Protein AF-A0A6P0N9E8-F1 (afdb_monomer_lite)

Radius of gyration: 21.77 Å; chains: 1; bounding box: 60×41×42 Å

Foldseek 3Di:
DDDDDPPPPPPPPDDPPCPVVVVVVVQVVCVVVVVDDDQDWDWDWDDDPNDIDIDIHRPVVVVVVVVD

Sequence (68 aa):
MTEEQPITKGTLVLEPGTLWPKLKAQTE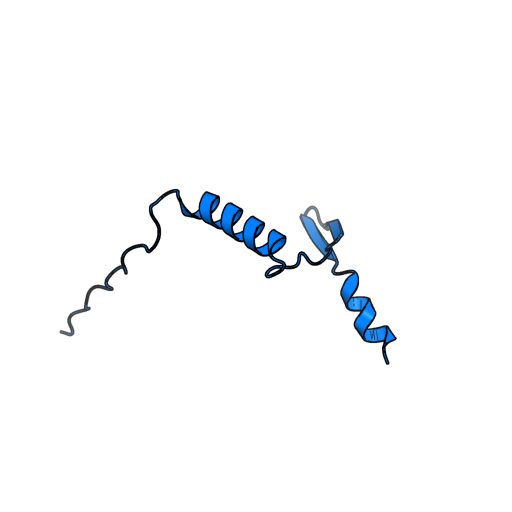HAIECKALHSIPTEYEFVEQDGIRFLVRILSNLVRKDKAK

Secondary structure (DSSP, 8-state):
------------SS-TT-HHHHHHHHHHHHHHTTSS-----EEEEEEETTEEEEEEE-GGGGGGTTT-

pLDDT: mean 80.98, std 18.03, range [37.84, 97.94]

Structure (mmCIF, N/CA/C/O backbone):
data_AF-A0A6P0N9E8-F1
#
_entry.id   AF-A0A6P0N9E8-F1
#
loop_
_atom_site.group_PDB
_atom_site.id
_atom_site.type_symbol
_atom_site.label_atom_id
_atom_site.label_alt_id
_atom_site.label_comp_id
_atom_site.label_asym_id
_atom_site.label_entity_id
_atom_site.label_seq_id
_atom_site.pdbx_PDB_ins_code
_atom_site.Cartn_x
_atom_site.Cartn_y
_atom_site.Cartn_z
_atom_site.occupancy
_atom_site.B_iso_or_equiv
_atom_site.auth_seq_id
_atom_site.auth_comp_id
_atom_site.auth_asym_id
_atom_site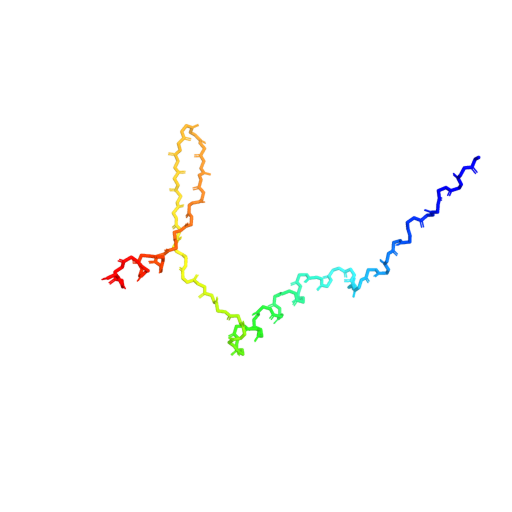.auth_atom_id
_atom_site.pdbx_PDB_model_num
ATOM 1 N N . MET A 1 1 ? -46.605 -2.297 -19.367 1.00 37.84 1 MET A N 1
ATOM 2 C CA . MET A 1 1 ? -45.797 -1.132 -18.953 1.00 37.84 1 MET A CA 1
ATOM 3 C C . MET A 1 1 ? -45.247 -1.476 -17.590 1.00 37.84 1 MET A C 1
ATOM 5 O O . MET A 1 1 ? -45.976 -1.405 -16.614 1.00 37.84 1 MET A O 1
ATOM 9 N N . THR A 1 2 ? -44.045 -2.038 -17.564 1.00 40.50 2 THR A N 1
ATOM 10 C CA . THR A 1 2 ? -43.401 -2.506 -16.336 1.00 40.50 2 THR A CA 1
ATOM 11 C C . THR A 1 2 ? -42.742 -1.292 -15.702 1.00 40.50 2 THR A C 1
ATOM 13 O O . THR A 1 2 ? -41.873 -0.685 -16.319 1.00 40.50 2 THR A O 1
ATOM 16 N N . GLU A 1 3 ? -43.225 -0.883 -14.534 1.00 51.88 3 GLU A N 1
ATOM 17 C CA . GLU A 1 3 ? -42.642 0.220 -13.776 1.00 51.88 3 GLU A CA 1
ATOM 18 C C . GLU A 1 3 ? -41.214 -0.158 -13.358 1.00 51.88 3 GLU A C 1
ATOM 20 O O . GLU A 1 3 ? -41.003 -1.140 -12.642 1.00 51.88 3 GLU A O 1
ATOM 25 N N . GLU A 1 4 ? -40.225 0.604 -13.826 1.00 55.59 4 GLU A N 1
ATOM 26 C CA . GLU A 1 4 ? -38.867 0.559 -13.289 1.00 55.59 4 GLU A CA 1
ATOM 27 C C . GLU A 1 4 ? -38.914 1.058 -11.841 1.00 55.59 4 GLU A C 1
ATOM 29 O O . GLU A 1 4 ? -39.059 2.249 -11.568 1.00 55.59 4 GLU A O 1
ATOM 34 N N . GLN A 1 5 ? -38.830 0.121 -10.898 1.00 57.88 5 GLN A N 1
ATOM 35 C CA . GLN A 1 5 ? -38.647 0.426 -9.484 1.00 57.88 5 GLN A CA 1
ATOM 36 C C . GLN A 1 5 ? -37.357 1.256 -9.333 1.00 57.88 5 GLN A C 1
ATOM 38 O O . GLN A 1 5 ? -36.303 0.815 -9.805 1.00 57.88 5 GLN A O 1
ATOM 43 N N . PRO A 1 6 ? -37.393 2.441 -8.696 1.00 54.56 6 PRO A N 1
ATOM 44 C CA . PRO A 1 6 ? -36.195 3.245 -8.521 1.00 54.56 6 PRO A CA 1
ATOM 45 C C . PRO A 1 6 ? -35.204 2.453 -7.672 1.00 54.56 6 PRO A C 1
ATOM 47 O O . PRO A 1 6 ? -35.534 2.022 -6.568 1.00 54.56 6 PRO A O 1
ATOM 50 N N . ILE A 1 7 ? -33.987 2.264 -8.190 1.00 59.84 7 ILE A N 1
ATOM 51 C CA . ILE A 1 7 ? -32.863 1.709 -7.435 1.00 59.84 7 ILE A CA 1
ATOM 52 C C . ILE A 1 7 ? -32.731 2.566 -6.177 1.00 59.84 7 ILE A C 1
ATOM 54 O O . ILE A 1 7 ? -32.273 3.709 -6.237 1.00 59.84 7 ILE A O 1
ATOM 58 N N . THR A 1 8 ? -33.183 2.044 -5.038 1.00 59.44 8 THR A N 1
ATOM 59 C CA . THR A 1 8 ? -32.992 2.683 -3.744 1.00 59.44 8 THR A CA 1
ATOM 60 C C . THR A 1 8 ? -31.491 2.805 -3.554 1.00 59.44 8 THR A C 1
ATOM 62 O O . THR A 1 8 ? -30.819 1.809 -3.282 1.00 59.44 8 THR A O 1
ATOM 65 N N . LYS A 1 9 ? -30.956 4.015 -3.762 1.00 60.41 9 LYS A N 1
ATOM 66 C CA . LYS A 1 9 ? -29.613 4.404 -3.334 1.00 60.41 9 LYS A CA 1
ATOM 67 C C . LYS A 1 9 ? -29.540 4.044 -1.859 1.00 60.41 9 LYS A C 1
ATOM 69 O O . LYS A 1 9 ? -30.080 4.771 -1.030 1.00 60.41 9 LYS A O 1
ATOM 74 N N . GLY A 1 10 ? -28.950 2.889 -1.557 1.00 63.09 10 GLY A N 1
ATOM 75 C CA . GLY A 1 10 ? -28.698 2.482 -0.188 1.00 63.09 10 GLY A CA 1
ATOM 76 C C . GLY A 1 10 ? -28.013 3.650 0.499 1.00 63.09 10 GLY A C 1
ATOM 77 O O . GLY A 1 10 ? -27.066 4.211 -0.060 1.00 63.09 10 GLY A O 1
ATOM 78 N N . THR A 1 11 ? -28.564 4.073 1.635 1.00 67.75 11 THR A N 1
ATOM 79 C CA . THR A 1 11 ? -28.007 5.129 2.477 1.00 67.75 11 THR A CA 1
ATOM 80 C C . THR A 1 11 ? -26.495 4.966 2.505 1.00 67.75 11 THR A C 1
ATOM 82 O O . THR A 1 11 ? -26.003 3.901 2.879 1.00 67.75 11 THR A O 1
ATOM 85 N N . LEU A 1 12 ? -25.762 5.974 2.022 1.00 65.75 12 LEU A N 1
ATOM 86 C CA . LEU A 1 12 ? -24.303 5.962 2.053 1.00 65.75 12 LEU A CA 1
ATOM 87 C C . LEU A 1 12 ? -23.887 5.662 3.496 1.00 65.75 12 LEU A C 1
ATOM 89 O O . LEU A 1 12 ? -24.147 6.452 4.395 1.00 65.75 12 LEU A O 1
ATOM 93 N N . VAL A 1 13 ? -23.278 4.494 3.712 1.00 75.94 13 VAL A N 1
ATOM 94 C CA . VAL A 1 13 ? -22.926 3.959 5.044 1.00 75.94 13 VAL A CA 1
ATOM 95 C C . VAL A 1 13 ? -21.895 4.849 5.762 1.00 75.94 13 VAL A C 1
ATOM 97 O O . VAL A 1 13 ? -21.621 4.681 6.948 1.00 75.94 13 VAL A O 1
ATOM 100 N N . LEU A 1 14 ? -21.309 5.816 5.052 1.00 83.75 14 LEU A N 1
ATOM 101 C CA . LEU A 1 14 ? -20.288 6.722 5.552 1.00 83.75 14 LEU A CA 1
ATOM 102 C C . LEU A 1 14 ? -20.668 8.172 5.260 1.00 83.75 14 LEU A C 1
ATOM 104 O O . LEU A 1 14 ? -20.986 8.522 4.125 1.00 83.75 14 LEU A O 1
ATOM 108 N N . GLU A 1 15 ? -20.520 9.015 6.279 1.00 90.31 15 GLU A N 1
ATOM 109 C CA . GLU A 1 15 ? -20.614 10.466 6.143 1.00 90.31 15 GLU A CA 1
ATOM 110 C C . GLU A 1 15 ? -19.642 10.982 5.061 1.00 90.31 15 GLU A C 1
ATOM 112 O O . GLU A 1 15 ? -18.470 10.563 5.039 1.00 90.31 15 GLU A O 1
ATOM 117 N N . PRO A 1 16 ? -20.076 11.894 4.170 1.00 90.69 16 PRO A N 1
ATOM 118 C CA . PRO A 1 16 ? -19.210 12.504 3.167 1.00 90.69 16 PRO A CA 1
ATOM 119 C C . PRO A 1 16 ? -17.926 13.081 3.775 1.00 90.69 16 PRO A C 1
ATOM 121 O O . PRO A 1 16 ? -17.913 13.615 4.879 1.00 90.69 16 PRO A O 1
ATOM 124 N N . GLY A 1 17 ? -16.810 12.939 3.059 1.00 92.12 17 GLY A N 1
ATOM 125 C CA . GLY A 1 17 ? -15.495 13.392 3.530 1.00 92.12 17 GLY A CA 1
ATOM 126 C C . GLY A 1 17 ? -14.842 12.504 4.598 1.00 92.12 17 GLY A C 1
ATOM 127 O O . GLY A 1 17 ? -13.662 12.690 4.888 1.00 92.12 17 GLY A O 1
ATOM 128 N N . THR A 1 18 ? -15.539 11.496 5.142 1.00 94.00 18 THR A N 1
ATOM 129 C CA . THR A 1 18 ? -14.973 10.656 6.218 1.00 94.00 18 THR A CA 1
ATOM 130 C C . THR A 1 18 ? -14.260 9.394 5.740 1.00 94.00 18 THR A C 1
ATOM 132 O O . THR A 1 18 ? -13.548 8.770 6.524 1.00 94.00 18 THR A O 1
ATOM 135 N N . LEU A 1 19 ? -14.388 9.023 4.463 1.00 93.69 19 LEU A N 1
ATOM 136 C CA . LEU A 1 19 ? -13.804 7.787 3.932 1.00 93.69 19 LEU A CA 1
ATOM 137 C C . LEU A 1 19 ? -12.279 7.736 4.109 1.00 93.69 19 LEU A C 1
ATOM 139 O O . LEU A 1 19 ? -11.758 6.796 4.702 1.00 93.69 19 LEU A O 1
ATOM 143 N N . TRP A 1 20 ? -11.560 8.752 3.625 1.00 95.50 20 TRP A N 1
ATOM 144 C CA . TRP A 1 20 ? -10.096 8.788 3.682 1.00 95.50 20 TRP A CA 1
ATOM 145 C C . TRP A 1 20 ? -9.521 8.766 5.108 1.00 95.50 20 TRP A C 1
ATOM 147 O O . TRP A 1 20 ? -8.648 7.936 5.375 1.00 95.50 20 TRP A O 1
ATOM 157 N N . PRO A 1 21 ? -9.977 9.615 6.055 1.00 96.56 21 PRO A N 1
ATOM 158 C CA . PRO A 1 21 ? -9.469 9.553 7.422 1.00 96.56 21 PRO A CA 1
ATOM 159 C C . PRO A 1 21 ? -9.794 8.218 8.106 1.00 96.56 21 PRO A C 1
ATOM 161 O O . PRO A 1 21 ? -8.913 7.664 8.763 1.00 96.56 21 PRO A O 1
ATOM 164 N N . LYS A 1 22 ? -10.997 7.656 7.897 1.00 96.12 22 LYS A N 1
ATOM 165 C CA . LYS A 1 22 ? -11.363 6.340 8.448 1.00 96.12 22 LYS A CA 1
ATOM 166 C C . LYS A 1 22 ? -10.496 5.217 7.884 1.00 96.12 22 LYS A C 1
ATOM 168 O O . LYS A 1 22 ? -10.052 4.364 8.644 1.00 96.12 22 LYS A O 1
ATOM 173 N N . LEU A 1 23 ? -10.214 5.232 6.581 1.00 96.19 23 LEU A N 1
ATOM 174 C CA . LEU A 1 23 ? -9.376 4.217 5.945 1.00 96.19 23 LEU A CA 1
ATOM 175 C C . LEU A 1 23 ? -7.952 4.228 6.513 1.00 96.19 23 LEU A C 1
ATOM 177 O O . LEU A 1 23 ? -7.420 3.166 6.830 1.00 96.19 23 LEU A O 1
ATOM 181 N N . LYS A 1 24 ? -7.355 5.413 6.693 1.00 97.75 24 LYS A N 1
ATOM 182 C CA . LYS A 1 24 ? -6.024 5.545 7.305 1.00 97.75 24 LYS A CA 1
ATOM 183 C C . LYS A 1 24 ? -6.003 5.008 8.736 1.00 97.75 24 LYS A C 1
ATOM 185 O O . LYS A 1 24 ? -5.192 4.136 9.025 1.00 97.75 24 LYS A O 1
ATOM 190 N N . ALA A 1 25 ? -6.929 5.467 9.581 1.00 97.69 25 ALA A N 1
ATOM 191 C CA . ALA A 1 25 ? -7.009 5.045 10.981 1.00 97.69 25 ALA A CA 1
ATOM 192 C C . ALA A 1 25 ? -7.227 3.529 11.115 1.00 97.69 25 ALA A C 1
ATOM 194 O O . ALA A 1 25 ? -6.556 2.866 11.901 1.00 97.69 25 ALA A O 1
ATOM 195 N N . GLN A 1 26 ? -8.121 2.956 10.303 1.00 97.38 26 GLN A N 1
ATOM 196 C CA . GLN A 1 26 ? -8.378 1.518 10.323 1.00 97.38 26 GLN A CA 1
ATOM 197 C C . GLN A 1 26 ? -7.174 0.705 9.828 1.00 97.38 26 GLN A C 1
ATOM 199 O O . GLN A 1 26 ? -6.910 -0.374 10.354 1.00 97.38 26 GLN A O 1
ATOM 204 N N . THR A 1 27 ? -6.451 1.208 8.824 1.00 96.75 27 THR A N 1
ATOM 205 C CA . THR A 1 27 ? -5.243 0.553 8.299 1.00 96.75 27 THR A CA 1
ATOM 206 C C . THR A 1 27 ? -4.135 0.542 9.347 1.00 96.75 27 THR A C 1
ATOM 208 O O . THR A 1 27 ? -3.531 -0.502 9.574 1.00 96.75 27 THR A O 1
ATOM 211 N N . GLU A 1 28 ? -3.897 1.675 10.009 1.00 97.44 28 GLU A N 1
ATOM 212 C CA . GLU A 1 28 ? -2.909 1.799 11.083 1.00 97.44 28 GLU A CA 1
ATOM 213 C C . GLU A 1 28 ? -3.235 0.854 12.241 1.00 97.44 28 GLU A C 1
ATOM 215 O O . GLU A 1 28 ? -2.409 0.015 12.596 1.00 97.44 28 GLU A O 1
ATOM 220 N N . HIS A 1 29 ? -4.482 0.872 12.717 1.00 97.94 29 HIS A N 1
ATOM 221 C CA . HIS A 1 29 ? -4.930 -0.032 13.771 1.00 97.94 29 HIS A CA 1
ATOM 222 C C . HIS A 1 29 ? -4.750 -1.513 13.398 1.00 97.94 29 HIS A C 1
ATOM 224 O O . HIS A 1 29 ? -4.298 -2.314 14.215 1.00 97.94 29 HIS A O 1
ATOM 230 N N . ALA A 1 30 ? -5.072 -1.891 12.155 1.00 97.56 30 ALA A N 1
ATOM 231 C CA . ALA A 1 30 ? -4.900 -3.261 11.683 1.00 97.56 30 ALA A CA 1
ATOM 232 C C . ALA A 1 30 ? -3.421 -3.686 11.635 1.00 97.56 30 ALA A C 1
ATOM 234 O O . ALA A 1 30 ? -3.112 -4.849 11.903 1.00 97.56 30 ALA A O 1
ATOM 235 N N . ILE A 1 31 ? -2.510 -2.763 11.312 1.00 95.62 31 ILE A N 1
ATOM 236 C CA . ILE A 1 31 ? -1.060 -3.004 11.343 1.00 95.62 31 ILE A CA 1
ATOM 2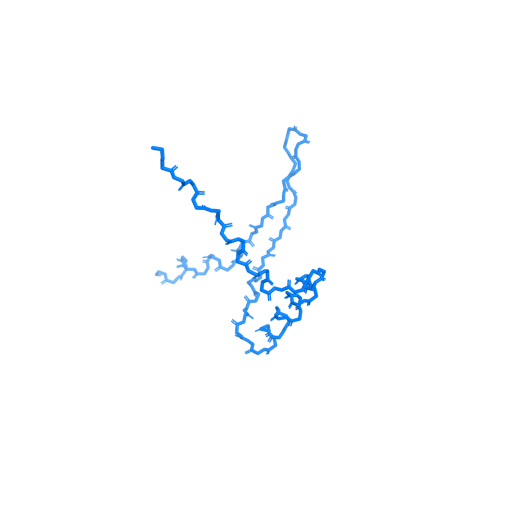37 C C . ILE A 1 31 ? -0.579 -3.167 12.789 1.00 95.62 31 ILE A C 1
ATOM 239 O O . ILE A 1 31 ? 0.128 -4.131 13.090 1.00 95.62 31 ILE A O 1
ATOM 243 N N . GLU A 1 32 ? -0.992 -2.275 13.692 1.00 96.44 32 GLU A N 1
ATOM 244 C CA . GLU A 1 32 ? -0.636 -2.315 15.118 1.00 96.44 32 GLU A CA 1
ATOM 245 C C . GLU A 1 32 ? -1.074 -3.624 15.782 1.00 96.44 32 GLU A C 1
ATOM 247 O O . GLU A 1 32 ? -0.292 -4.269 16.487 1.00 96.44 32 GLU A O 1
ATOM 252 N N . CYS A 1 33 ? -2.311 -4.057 15.516 1.00 97.12 33 CYS A N 1
ATOM 253 C CA . CYS A 1 33 ? -2.851 -5.298 16.063 1.00 97.12 33 CYS A CA 1
ATOM 254 C C . CYS A 1 33 ? -2.423 -6.549 15.281 1.00 97.12 33 CYS A C 1
ATOM 256 O O . CYS A 1 33 ? -2.837 -7.656 15.627 1.00 97.12 33 CYS A O 1
ATOM 258 N N . LYS A 1 34 ? -1.572 -6.397 14.254 1.00 94.38 34 LYS A N 1
ATOM 259 C CA . LYS A 1 34 ? -1.067 -7.479 13.392 1.00 94.38 34 LYS A CA 1
ATOM 260 C C . LYS A 1 34 ? -2.167 -8.245 12.641 1.00 94.38 34 LYS A C 1
ATOM 262 O O . LYS A 1 34 ? -1.921 -9.338 12.145 1.00 94.38 34 LYS A O 1
ATOM 267 N N . ALA A 1 35 ? -3.368 -7.679 12.519 1.00 96.62 35 ALA A N 1
ATOM 268 C CA . ALA A 1 35 ? -4.402 -8.197 11.622 1.00 96.62 35 ALA A CA 1
ATOM 269 C C . ALA A 1 35 ? -4.048 -7.934 10.148 1.00 96.62 35 ALA A C 1
ATOM 271 O O . ALA A 1 35 ? -4.461 -8.683 9.262 1.00 96.62 35 ALA A O 1
ATOM 272 N N . LEU A 1 36 ? -3.263 -6.883 9.888 1.00 95.06 36 LEU A N 1
ATOM 273 C CA . LEU A 1 36 ? -2.706 -6.547 8.587 1.00 95.06 36 LEU A CA 1
ATOM 274 C C . LEU A 1 36 ? -1.177 -6.586 8.645 1.00 95.06 36 LEU A C 1
ATOM 276 O O . LEU A 1 36 ? -0.549 -5.921 9.464 1.00 95.06 36 LEU A O 1
ATOM 280 N N . HIS A 1 37 ? -0.572 -7.333 7.726 1.00 87.12 37 HIS A N 1
ATOM 281 C CA . HIS A 1 37 ? 0.875 -7.385 7.564 1.00 87.12 37 HIS A CA 1
ATOM 282 C C . HIS A 1 37 ? 1.277 -6.737 6.244 1.00 87.12 37 HIS A C 1
ATOM 284 O O . HIS A 1 37 ? 0.907 -7.213 5.170 1.00 87.12 37 HIS A O 1
ATOM 290 N N . SER A 1 38 ? 2.079 -5.676 6.321 1.00 82.81 38 SER A N 1
ATOM 291 C CA . SER A 1 38 ? 2.728 -5.110 5.141 1.00 82.81 38 SER A CA 1
ATOM 292 C C . SER A 1 38 ? 3.707 -6.128 4.567 1.00 82.81 38 SER A C 1
ATOM 294 O O . SER A 1 38 ? 4.639 -6.559 5.246 1.00 82.81 38 SER A O 1
ATOM 296 N N . ILE A 1 39 ? 3.505 -6.509 3.308 1.00 79.81 39 ILE A N 1
ATOM 297 C CA . ILE A 1 39 ? 4.463 -7.339 2.580 1.00 79.81 39 ILE A CA 1
ATOM 298 C C . ILE A 1 39 ? 5.563 -6.406 2.064 1.00 79.81 39 ILE A C 1
ATOM 300 O O . ILE A 1 39 ? 5.241 -5.494 1.293 1.00 79.81 39 ILE A O 1
ATOM 304 N N . PRO A 1 40 ? 6.839 -6.610 2.453 1.00 72.56 40 PRO A N 1
ATOM 305 C CA . PRO A 1 40 ? 7.948 -5.859 1.882 1.00 72.56 40 PRO A CA 1
ATOM 306 C C . PRO A 1 40 ? 7.893 -5.971 0.360 1.00 72.56 40 PRO A C 1
ATOM 308 O O . PRO A 1 40 ? 7.971 -7.066 -0.197 1.00 72.56 40 PRO A O 1
ATOM 311 N N . THR A 1 41 ? 7.669 -4.836 -0.289 1.00 83.00 41 THR A N 1
ATOM 312 C CA . THR A 1 41 ? 7.568 -4.725 -1.739 1.00 83.00 41 THR A CA 1
ATOM 313 C C . THR A 1 41 ? 8.561 -3.661 -2.149 1.00 83.00 41 THR A C 1
ATOM 315 O O . THR A 1 41 ? 8.402 -2.493 -1.795 1.00 83.00 41 THR A O 1
ATOM 318 N N . GLU A 1 42 ? 9.608 -4.077 -2.844 1.00 87.56 42 GLU A N 1
ATOM 319 C CA . GLU A 1 42 ? 10.539 -3.143 -3.464 1.00 87.56 42 GLU A CA 1
ATOM 320 C C . GLU A 1 42 ? 9.883 -2.561 -4.715 1.00 87.56 42 GLU A C 1
ATOM 322 O O . GLU A 1 42 ? 8.930 -3.129 -5.259 1.00 87.56 42 GLU A O 1
ATOM 327 N N . TYR A 1 43 ? 10.350 -1.404 -5.165 1.00 91.31 43 TYR A N 1
ATOM 328 C CA . TYR A 1 43 ? 9.870 -0.842 -6.413 1.00 91.31 43 TYR A CA 1
ATOM 329 C C . TYR A 1 43 ? 10.984 -0.134 -7.161 1.00 91.31 43 TYR A C 1
ATOM 331 O O . TYR A 1 43 ? 11.900 0.431 -6.565 1.00 91.31 43 TYR A O 1
ATOM 339 N N . GLU A 1 44 ? 10.847 -0.128 -8.476 1.00 93.88 44 GLU A N 1
ATOM 340 C CA . GLU A 1 44 ? 11.718 0.602 -9.380 1.00 93.88 44 GLU A CA 1
ATOM 341 C C . GLU A 1 44 ? 10.888 1.269 -10.473 1.00 93.88 44 GLU A C 1
ATOM 343 O O . GLU A 1 44 ? 9.736 0.901 -10.730 1.00 93.88 44 GLU A O 1
ATOM 348 N N . PHE A 1 45 ? 11.475 2.285 -11.096 1.00 96.00 45 PHE A N 1
ATOM 349 C CA . PHE A 1 45 ? 10.906 2.885 -12.288 1.00 96.00 45 PHE A CA 1
ATOM 350 C C . PHE A 1 45 ? 11.665 2.394 -13.511 1.00 96.00 45 PHE A C 1
ATOM 352 O O . PHE A 1 45 ? 12.887 2.506 -13.554 1.00 96.00 45 PHE A O 1
ATOM 359 N N . VAL A 1 46 ? 10.930 1.899 -14.502 1.00 96.12 46 VAL A N 1
ATOM 360 C CA . VAL A 1 46 ? 11.476 1.492 -15.800 1.00 96.12 46 VAL A CA 1
ATOM 361 C C . VAL A 1 46 ? 10.945 2.447 -16.856 1.00 96.12 46 VAL A C 1
ATOM 363 O O . VAL A 1 46 ? 9.749 2.736 -16.876 1.00 96.12 46 VAL A O 1
ATOM 366 N N . GLU A 1 47 ? 11.820 2.949 -17.721 1.00 97.19 47 GLU A N 1
ATOM 367 C CA . GLU A 1 47 ? 11.431 3.775 -18.862 1.00 97.19 47 GLU A CA 1
ATOM 368 C C . GLU A 1 47 ? 11.614 2.997 -20.161 1.00 97.19 47 GLU A C 1
ATOM 370 O O . GLU A 1 47 ? 12.682 2.440 -20.415 1.00 97.19 47 GLU A O 1
ATOM 375 N N . GLN A 1 48 ? 10.568 2.961 -20.983 1.00 95.31 48 GLN A N 1
ATOM 376 C CA . GLN A 1 48 ? 10.599 2.332 -22.299 1.00 95.31 48 GLN A CA 1
ATOM 377 C C . GLN A 1 48 ? 9.713 3.123 -23.261 1.00 95.31 48 GLN A C 1
ATOM 379 O O . GLN A 1 48 ? 8.575 3.446 -22.928 1.00 95.31 48 GLN A O 1
ATOM 384 N N . ASP A 1 49 ? 10.245 3.459 -24.440 1.00 95.88 49 ASP A N 1
ATOM 385 C CA . ASP A 1 49 ? 9.530 4.199 -25.493 1.00 95.88 49 ASP A CA 1
ATOM 386 C C . ASP A 1 49 ? 8.895 5.518 -24.997 1.00 95.88 49 ASP A C 1
ATOM 388 O O . ASP A 1 49 ? 7.819 5.926 -25.429 1.00 95.88 49 ASP A O 1
ATOM 392 N N . GLY A 1 50 ? 9.559 6.190 -24.046 1.00 96.06 50 GLY A N 1
ATOM 393 C CA . GLY A 1 50 ? 9.077 7.430 -23.422 1.00 96.06 50 GLY A CA 1
ATOM 394 C C . GLY A 1 50 ? 7.977 7.240 -22.368 1.00 96.06 50 GLY A C 1
ATOM 395 O O . GLY A 1 50 ? 7.441 8.226 -21.864 1.00 96.06 50 GLY A O 1
ATOM 396 N N . ILE A 1 51 ? 7.639 5.999 -22.012 1.00 96.19 51 ILE A N 1
ATOM 397 C CA . ILE A 1 51 ? 6.646 5.665 -20.987 1.00 96.19 51 ILE A CA 1
ATOM 398 C C . ILE A 1 51 ? 7.361 5.211 -19.714 1.00 96.19 51 ILE A C 1
ATOM 400 O O . ILE A 1 51 ? 8.227 4.338 -19.751 1.00 96.19 51 ILE A O 1
ATOM 404 N N . ARG A 1 52 ? 6.968 5.785 -18.569 1.00 97.19 52 ARG A N 1
ATOM 405 C CA . ARG A 1 52 ? 7.521 5.460 -17.250 1.00 97.19 52 ARG A CA 1
ATOM 406 C C . ARG A 1 52 ? 6.605 4.505 -16.489 1.00 97.19 52 ARG A C 1
ATOM 408 O O . ARG A 1 52 ? 5.479 4.854 -16.136 1.00 97.19 52 ARG A O 1
ATOM 415 N N . PHE A 1 53 ? 7.117 3.322 -16.18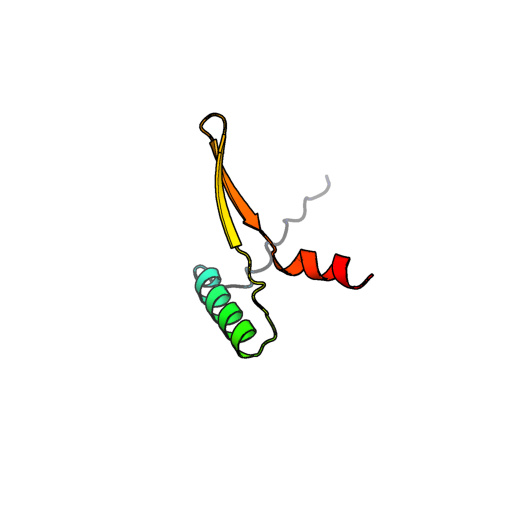3 1.00 97.06 53 PHE A N 1
ATOM 416 C CA . PHE A 1 53 ? 6.426 2.262 -15.458 1.00 97.06 53 PHE A CA 1
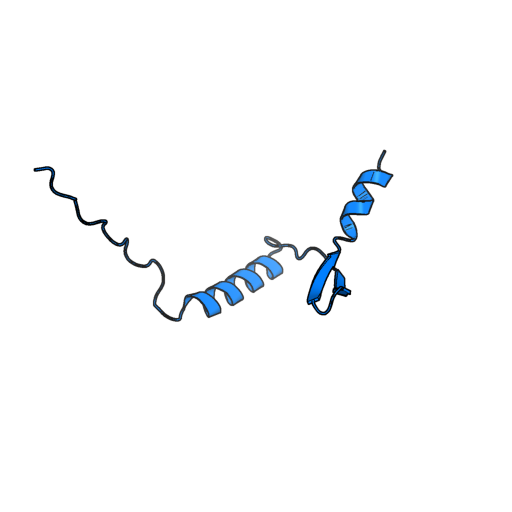ATOM 417 C C . PHE A 1 53 ? 6.889 2.213 -14.003 1.00 97.06 53 PHE A C 1
ATOM 419 O O . PHE A 1 53 ? 8.083 2.300 -13.738 1.00 97.06 53 PHE A O 1
ATOM 426 N N . LEU A 1 54 ? 5.957 2.035 -13.062 1.00 95.12 54 LEU A N 1
ATOM 427 C CA . LEU A 1 54 ? 6.265 1.669 -11.677 1.00 95.12 54 LEU A CA 1
ATOM 428 C C . LEU A 1 54 ? 6.182 0.147 -11.547 1.00 95.12 54 LEU A C 1
ATOM 430 O O . LEU A 1 54 ? 5.085 -0.416 -11.543 1.00 95.12 54 LEU A O 1
ATOM 434 N N . VAL A 1 55 ? 7.327 -0.511 -11.416 1.00 92.56 55 VAL A N 1
ATOM 435 C CA . VAL A 1 55 ? 7.409 -1.959 -11.206 1.00 92.56 55 VAL A CA 1
ATOM 436 C C . VAL A 1 55 ? 7.480 -2.226 -9.707 1.00 92.56 55 VAL A C 1
ATOM 438 O O . VAL A 1 55 ? 8.273 -1.609 -9.003 1.00 92.56 55 VAL A O 1
ATOM 441 N N . ARG A 1 56 ? 6.636 -3.133 -9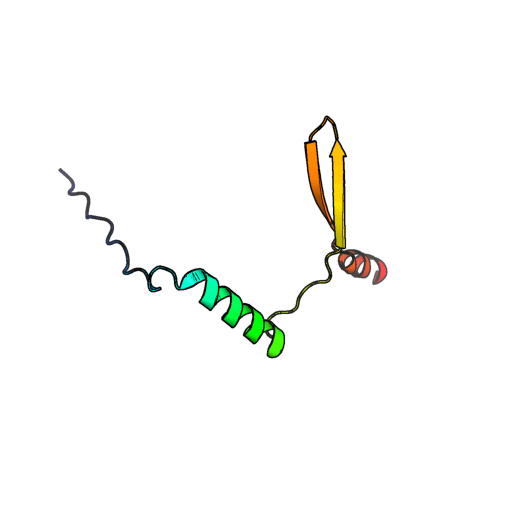.201 1.00 90.50 56 ARG A N 1
ATOM 442 C CA . ARG A 1 56 ? 6.632 -3.577 -7.797 1.00 90.50 56 ARG A CA 1
ATOM 443 C C . ARG A 1 56 ? 7.132 -5.014 -7.709 1.00 90.50 56 ARG A C 1
ATOM 445 O O . ARG A 1 56 ? 6.557 -5.903 -8.333 1.00 90.50 56 ARG A O 1
ATOM 452 N N . ILE A 1 57 ? 8.173 -5.238 -6.917 1.00 87.25 57 ILE A N 1
ATOM 453 C CA . ILE A 1 57 ? 8.891 -6.507 -6.806 1.00 87.25 57 ILE A CA 1
ATOM 454 C C . ILE A 1 57 ? 8.573 -7.144 -5.450 1.00 87.25 57 ILE A C 1
ATOM 456 O O . ILE A 1 57 ? 8.893 -6.605 -4.389 1.00 87.25 57 ILE A O 1
ATOM 460 N N . LEU A 1 58 ? 7.947 -8.322 -5.481 1.00 84.88 58 LEU A N 1
ATOM 461 C CA . LEU A 1 58 ? 7.666 -9.128 -4.291 1.00 84.88 58 LEU A CA 1
ATOM 462 C C . LEU A 1 58 ? 8.865 -10.034 -3.979 1.00 84.88 58 LEU A C 1
ATOM 464 O O . LEU A 1 58 ? 8.879 -11.211 -4.344 1.00 84.88 58 LEU A O 1
ATOM 468 N N . SER A 1 59 ? 9.867 -9.506 -3.274 1.00 68.56 59 SER A N 1
ATOM 469 C CA . SER A 1 59 ? 11.113 -10.225 -2.943 1.00 68.56 59 SER A CA 1
ATOM 470 C C . SER A 1 59 ? 10.891 -11.529 -2.154 1.00 68.56 59 SER A C 1
ATOM 472 O O . SER A 1 59 ? 11.680 -12.471 -2.244 1.00 68.56 59 SER A O 1
ATOM 474 N N . ASN A 1 60 ? 9.767 -11.645 -1.440 1.00 66.56 60 ASN A N 1
ATOM 475 C CA . ASN A 1 60 ? 9.406 -12.839 -0.673 1.00 66.56 60 ASN A CA 1
ATOM 476 C C . ASN A 1 60 ? 8.813 -13.997 -1.497 1.00 66.56 60 ASN A C 1
ATOM 478 O O . ASN A 1 60 ? 8.705 -15.100 -0.956 1.00 66.56 60 ASN A O 1
ATOM 482 N N . LEU A 1 61 ? 8.463 -13.811 -2.779 1.00 62.38 61 LEU A N 1
ATOM 483 C CA . LEU A 1 61 ? 7.944 -14.913 -3.608 1.00 62.38 61 LEU A CA 1
ATOM 484 C C . LEU A 1 61 ? 9.014 -15.994 -3.865 1.00 62.38 61 LEU A C 1
ATOM 486 O O . LEU A 1 61 ? 8.695 -17.180 -3.916 1.00 62.38 61 LEU A O 1
ATOM 490 N N . VAL A 1 62 ? 10.292 -15.595 -3.918 1.00 58.50 62 VAL A N 1
ATOM 491 C CA . VAL A 1 62 ? 11.455 -16.469 -4.181 1.00 58.50 62 VAL A CA 1
ATOM 492 C C . VAL A 1 62 ? 11.637 -17.550 -3.103 1.00 58.50 62 VAL A C 1
ATOM 494 O O . VAL A 1 62 ? 12.221 -18.603 -3.356 1.00 58.50 62 VAL A O 1
ATOM 497 N N . ARG A 1 63 ? 11.109 -17.339 -1.886 1.00 55.97 63 ARG A N 1
ATOM 498 C CA . ARG A 1 63 ? 11.207 -18.324 -0.794 1.00 55.97 63 ARG A CA 1
ATOM 499 C C . ARG A 1 63 ? 10.366 -19.584 -1.019 1.00 55.97 63 ARG A C 1
ATOM 501 O O . ARG A 1 63 ? 10.655 -20.587 -0.376 1.00 55.97 63 ARG A O 1
ATOM 508 N N . LYS A 1 64 ? 9.365 -19.567 -1.910 1.00 54.31 64 LYS A N 1
ATOM 509 C CA . LYS A 1 64 ? 8.540 -20.757 -2.190 1.00 54.31 64 LYS A CA 1
ATOM 510 C C . LYS A 1 64 ? 9.221 -21.772 -3.115 1.00 54.31 64 LYS A C 1
ATOM 512 O O . LYS A 1 64 ? 8.908 -22.950 -3.009 1.00 54.31 64 LYS A O 1
ATOM 517 N N . ASP A 1 65 ? 10.192 -21.354 -3.928 1.00 53.34 65 ASP A N 1
ATOM 518 C CA . ASP A 1 65 ? 10.911 -22.267 -4.834 1.00 53.34 65 ASP A CA 1
ATOM 519 C C . ASP A 1 65 ? 12.089 -22.994 -4.168 1.00 53.34 65 ASP A C 1
ATOM 521 O O . ASP A 1 65 ? 12.466 -24.078 -4.601 1.00 53.34 65 ASP A O 1
ATOM 525 N N . LYS A 1 66 ? 12.660 -22.437 -3.090 1.00 50.88 66 LYS A N 1
ATOM 526 C CA . LYS A 1 66 ? 13.794 -23.043 -2.358 1.00 50.88 66 LYS A CA 1
ATOM 527 C C . LYS A 1 66 ? 13.388 -24.044 -1.270 1.00 50.88 66 LYS A C 1
ATOM 529 O O . LYS A 1 66 ? 14.262 -24.592 -0.610 1.00 50.88 66 LYS A O 1
ATOM 534 N N . ALA A 1 67 ? 12.089 -24.254 -1.068 1.00 56.03 67 ALA A N 1
ATOM 535 C CA . ALA A 1 67 ? 11.544 -25.256 -0.151 1.00 56.03 67 ALA A CA 1
ATOM 536 C C . ALA A 1 67 ? 11.103 -26.543 -0.882 1.00 56.03 67 ALA A C 1
ATOM 538 O O . ALA A 1 67 ? 10.253 -27.271 -0.371 1.00 56.03 67 ALA A O 1
ATOM 539 N N . LYS A 1 68 ? 11.631 -26.774 -2.090 1.00 47.56 68 LYS A N 1
ATOM 540 C CA . LYS A 1 68 ? 11.498 -28.034 -2.827 1.00 47.56 68 LYS A CA 1
ATOM 541 C C . LYS A 1 68 ? 12.530 -29.053 -2.368 1.00 47.56 68 LYS A C 1
ATOM 543 O O . LYS A 1 68 ? 13.676 -28.630 -2.100 1.00 47.56 68 LYS A O 1
#